Protein AF-A0A931REL2-F1 (afdb_monomer_lite)

Radius of gyration: 26.78 Å; chains: 1; bounding box: 47×24×80 Å

Structure (mmCIF, N/CA/C/O backbone):
data_AF-A0A931REL2-F1
#
_entry.id   AF-A0A931REL2-F1
#
loop_
_atom_site.group_PDB
_atom_site.id
_atom_site.type_symbol
_atom_site.label_atom_id
_atom_site.label_alt_id
_atom_site.label_comp_id
_atom_site.label_asym_id
_atom_site.label_entity_id
_atom_site.label_seq_id
_atom_site.pdbx_PDB_ins_code
_atom_site.Cartn_x
_atom_site.Cartn_y
_atom_site.Cartn_z
_atom_site.occupancy
_atom_site.B_iso_or_equiv
_atom_site.auth_seq_id
_atom_site.auth_comp_id
_atom_site.auth_asym_id
_atom_site.auth_atom_id
_atom_site.pdbx_PDB_model_num
ATOM 1 N N . MET A 1 1 ? -19.374 -18.113 -0.810 1.00 37.06 1 MET A N 1
ATOM 2 C CA . MET A 1 1 ? -19.922 -16.742 -0.936 1.00 37.06 1 MET A CA 1
ATOM 3 C C . MET A 1 1 ? -19.739 -16.081 0.422 1.00 37.06 1 MET A C 1
ATOM 5 O O . MET A 1 1 ? -20.303 -16.586 1.378 1.00 37.06 1 MET A O 1
ATOM 9 N N . VAL A 1 2 ? -18.874 -15.070 0.537 1.00 38.47 2 VAL A N 1
ATOM 10 C CA . VAL A 1 2 ? -18.488 -14.480 1.837 1.00 38.47 2 VAL A CA 1
ATOM 11 C C . VAL A 1 2 ? -19.364 -13.256 2.128 1.00 38.47 2 VAL A C 1
ATOM 13 O O . VAL A 1 2 ? -19.567 -12.429 1.233 1.00 38.47 2 VAL A O 1
ATOM 16 N N . ARG A 1 3 ? -19.917 -13.184 3.346 1.00 37.81 3 ARG A N 1
ATOM 17 C CA . ARG A 1 3 ? -20.748 -12.094 3.885 1.00 37.81 3 ARG A CA 1
ATOM 18 C C . ARG A 1 3 ? -20.027 -11.512 5.106 1.00 37.81 3 ARG A C 1
ATOM 20 O O . ARG A 1 3 ? -19.634 -12.288 5.966 1.00 37.81 3 ARG A O 1
ATOM 27 N N . ILE A 1 4 ? -19.881 -10.191 5.162 1.00 55.94 4 ILE A N 1
ATOM 28 C CA . ILE A 1 4 ? -19.406 -9.428 6.326 1.00 55.94 4 ILE A CA 1
ATOM 29 C C . ILE A 1 4 ? -20.396 -8.256 6.496 1.00 55.94 4 ILE A C 1
ATOM 31 O O . ILE A 1 4 ? -20.735 -7.615 5.502 1.00 55.94 4 ILE A O 1
ATOM 35 N N . ASN A 1 5 ? -20.923 -8.066 7.708 1.00 54.56 5 ASN A N 1
ATOM 36 C CA . ASN A 1 5 ? -21.716 -6.921 8.196 1.00 54.56 5 ASN A CA 1
ATOM 37 C C . ASN A 1 5 ? -22.923 -6.400 7.379 1.00 54.56 5 ASN A C 1
ATOM 39 O O . ASN A 1 5 ? -23.120 -5.199 7.240 1.00 54.56 5 ASN A O 1
ATOM 43 N N . GLY A 1 6 ? -23.778 -7.280 6.839 1.00 52.84 6 GLY A N 1
ATOM 44 C CA . GLY A 1 6 ? -25.138 -6.907 6.385 1.00 52.84 6 GLY A CA 1
ATOM 45 C C . GLY A 1 6 ? -25.263 -5.960 5.172 1.00 52.84 6 GLY A C 1
ATOM 46 O O . GLY A 1 6 ? -26.326 -5.916 4.551 1.00 52.84 6 GLY A O 1
ATOM 47 N N . GLN A 1 7 ? -24.197 -5.274 4.756 1.00 57.62 7 GLN A N 1
ATOM 48 C CA . GLN A 1 7 ? -24.177 -4.355 3.622 1.00 57.62 7 GLN A CA 1
ATOM 49 C C . GLN A 1 7 ? -23.592 -5.011 2.363 1.00 57.62 7 GLN A C 1
ATOM 51 O O . GLN A 1 7 ? -22.673 -5.835 2.395 1.00 57.62 7 GLN A O 1
ATOM 56 N N . LYS A 1 8 ? -24.157 -4.674 1.197 1.00 57.09 8 LYS A N 1
ATOM 57 C CA . LYS A 1 8 ? -23.677 -5.167 -0.103 1.00 57.09 8 LYS A CA 1
ATOM 58 C C . LYS A 1 8 ? -22.330 -4.514 -0.429 1.00 57.09 8 LYS A C 1
ATOM 60 O O . LYS A 1 8 ? -22.313 -3.469 -1.067 1.00 57.09 8 LYS A O 1
ATOM 65 N N . ILE A 1 9 ? -21.222 -5.170 -0.075 1.00 67.00 9 ILE A N 1
ATOM 66 C CA . ILE A 1 9 ? -19.877 -4.759 -0.512 1.00 67.00 9 ILE A CA 1
ATOM 67 C C . ILE A 1 9 ? -19.883 -4.600 -2.036 1.00 67.00 9 ILE A C 1
ATOM 69 O O . ILE A 1 9 ? -20.193 -5.552 -2.773 1.00 67.00 9 ILE A O 1
ATOM 73 N N . SER A 1 10 ? -19.571 -3.390 -2.502 1.00 83.69 10 SER A N 1
ATOM 74 C CA . SER A 1 10 ? -19.582 -3.073 -3.926 1.00 83.69 10 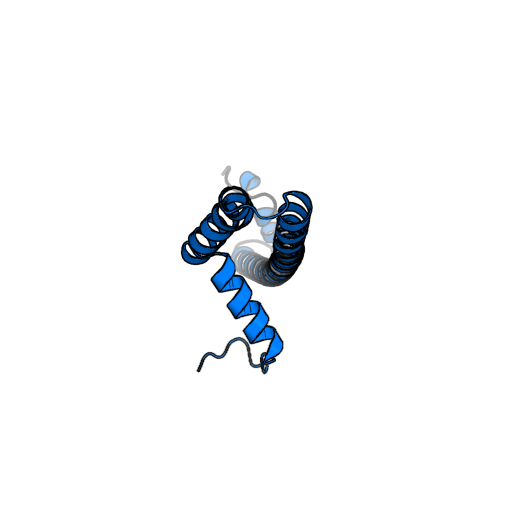SER A CA 1
ATOM 75 C C . SER A 1 10 ? -18.552 -3.936 -4.666 1.00 83.69 10 SER A C 1
ATOM 77 O O . SER A 1 10 ? -17.551 -4.385 -4.103 1.00 83.69 10 SER A O 1
ATOM 79 N N . LYS A 1 11 ? -18.771 -4.196 -5.960 1.00 85.94 11 LYS A N 1
ATOM 80 C CA . LYS A 1 11 ? -17.801 -4.965 -6.765 1.00 85.94 11 LYS A CA 1
ATOM 81 C C . LYS A 1 11 ? -16.411 -4.313 -6.761 1.00 85.94 11 LYS A C 1
ATOM 83 O O . LYS A 1 11 ? -15.414 -5.026 -6.799 1.00 85.94 11 LYS A O 1
ATOM 88 N N . ILE A 1 12 ? -16.369 -2.982 -6.690 1.00 82.81 12 ILE A N 1
ATOM 89 C CA . ILE A 1 12 ? -15.142 -2.180 -6.659 1.00 82.81 12 ILE A CA 1
ATOM 90 C C . ILE A 1 12 ? -14.416 -2.381 -5.330 1.00 82.81 12 ILE A C 1
ATOM 92 O O . ILE A 1 12 ? -13.213 -2.608 -5.310 1.00 82.81 12 ILE A O 1
ATOM 96 N N . GLU A 1 13 ? -15.148 -2.387 -4.223 1.00 81.81 13 GLU A N 1
ATOM 97 C CA . GLU A 1 13 ? -14.562 -2.592 -2.902 1.00 81.81 13 GLU A CA 1
ATOM 98 C C . GLU A 1 13 ? -14.019 -4.016 -2.721 1.00 81.81 13 GLU A C 1
ATOM 100 O O . GLU A 1 13 ? -12.935 -4.203 -2.172 1.00 81.81 13 GLU A O 1
ATOM 105 N N . LYS A 1 14 ? -14.704 -5.031 -3.270 1.00 86.00 14 LYS A N 1
ATOM 106 C CA . LYS A 1 14 ? -14.164 -6.402 -3.320 1.00 86.00 14 LYS A CA 1
ATOM 107 C C . LYS A 1 14 ? -12.877 -6.488 -4.129 1.00 86.00 14 LYS A C 1
ATOM 109 O O . LYS A 1 14 ? -11.968 -7.216 -3.739 1.00 86.00 14 LYS A O 1
ATOM 114 N N . LEU A 1 15 ? -12.805 -5.770 -5.250 1.00 83.75 15 LEU A N 1
ATOM 115 C CA . LEU A 1 15 ? -11.591 -5.690 -6.054 1.00 83.75 15 LEU A CA 1
ATOM 116 C C . LEU A 1 15 ? -10.464 -5.033 -5.248 1.00 83.75 15 LEU A C 1
ATOM 118 O O . LEU A 1 15 ? -9.382 -5.603 -5.164 1.00 83.75 15 LEU A O 1
ATOM 122 N N . ALA A 1 16 ? -10.734 -3.897 -4.601 1.00 82.56 16 ALA A N 1
ATOM 123 C CA . ALA A 1 16 ? -9.764 -3.188 -3.770 1.00 82.56 16 ALA A CA 1
ATOM 124 C C . ALA A 1 16 ? -9.229 -4.070 -2.629 1.00 82.56 16 ALA A C 1
ATOM 126 O O . ALA A 1 16 ? -8.018 -4.154 -2.436 1.00 82.56 16 ALA A O 1
ATOM 127 N N . LEU A 1 17 ? -10.111 -4.799 -1.934 1.00 81.62 17 LEU A N 1
ATOM 128 C CA . LEU A 1 17 ? -9.750 -5.779 -0.903 1.00 81.62 17 LEU A CA 1
ATOM 129 C C . LEU A 1 17 ? -8.918 -6.943 -1.458 1.00 81.62 17 LEU A C 1
ATOM 131 O O . LEU A 1 17 ? -7.936 -7.359 -0.850 1.00 81.62 17 LEU A O 1
ATOM 135 N N . SER A 1 18 ? -9.290 -7.473 -2.622 1.00 84.88 18 SER A N 1
ATOM 136 C CA . SER A 1 18 ? -8.562 -8.581 -3.242 1.00 84.88 18 SER A CA 1
ATOM 137 C C . SER A 1 18 ? -7.164 -8.166 -3.697 1.00 84.88 18 SER A C 1
ATOM 139 O O . SER A 1 18 ? -6.218 -8.929 -3.515 1.00 84.88 18 SER A O 1
ATOM 141 N N . LEU A 1 19 ? -7.028 -6.975 -4.284 1.00 82.00 19 LEU A N 1
ATOM 142 C CA . LEU A 1 19 ? -5.739 -6.429 -4.703 1.00 82.00 19 LEU A CA 1
ATOM 143 C C . LEU A 1 19 ? -4.856 -6.135 -3.480 1.00 82.00 19 LEU A C 1
ATOM 145 O O . LEU A 1 19 ? -3.671 -6.460 -3.479 1.00 82.00 19 LEU A O 1
ATOM 149 N N . THR A 1 20 ? -5.450 -5.581 -2.420 1.00 81.56 20 THR A N 1
ATOM 150 C CA . THR A 1 20 ? -4.812 -5.341 -1.117 1.00 81.56 20 THR A CA 1
ATOM 151 C C . THR A 1 20 ? -4.229 -6.633 -0.543 1.00 81.56 20 THR A C 1
ATOM 153 O O . THR A 1 20 ? -3.043 -6.703 -0.232 1.00 81.56 20 THR A O 1
ATOM 156 N N . ASN A 1 21 ? -5.030 -7.696 -0.473 1.00 84.25 21 ASN A N 1
ATOM 157 C CA . ASN A 1 21 ? -4.565 -8.974 0.059 1.00 84.25 21 ASN A CA 1
ATOM 158 C C . ASN A 1 21 ? -3.476 -9.603 -0.813 1.00 84.25 21 ASN A C 1
ATOM 160 O O . ASN A 1 21 ? -2.562 -10.226 -0.286 1.00 84.25 21 ASN A O 1
ATOM 164 N N . TRP A 1 22 ? -3.557 -9.441 -2.136 1.00 85.56 22 TRP A N 1
ATOM 165 C CA . TRP A 1 22 ? -2.565 -9.989 -3.056 1.00 85.56 22 TRP A CA 1
ATOM 166 C C . TRP A 1 22 ? -1.205 -9.285 -2.945 1.00 85.56 22 TRP A C 1
ATOM 168 O O . TRP A 1 22 ? -0.177 -9.968 -2.908 1.00 85.56 22 TRP A O 1
ATOM 178 N N . ILE A 1 23 ? -1.186 -7.950 -2.829 1.00 83.75 23 ILE A N 1
ATOM 179 C CA . ILE A 1 23 ? 0.057 -7.162 -2.762 1.00 83.75 23 ILE A CA 1
ATOM 180 C C . ILE A 1 23 ? 0.892 -7.489 -1.516 1.00 83.75 23 ILE A C 1
ATOM 182 O O . ILE A 1 23 ? 2.113 -7.390 -1.563 1.00 83.75 23 ILE A O 1
ATOM 186 N N . GLY A 1 24 ? 0.261 -7.928 -0.424 1.00 79.94 24 GLY A N 1
ATOM 187 C CA . GLY A 1 24 ? 0.945 -8.327 0.810 1.00 79.94 24 GLY A CA 1
ATOM 188 C C . GLY A 1 24 ? 1.519 -9.749 0.802 1.00 79.94 24 GLY A C 1
ATOM 189 O O . GLY A 1 24 ? 2.099 -10.176 1.798 1.00 79.94 24 GLY A O 1
ATOM 190 N N . THR A 1 25 ? 1.347 -10.520 -0.278 1.00 89.12 25 THR A N 1
ATOM 191 C CA . THR A 1 25 ? 1.785 -11.925 -0.321 1.00 89.12 25 THR A CA 1
ATOM 192 C C . THR A 1 25 ? 3.253 -12.086 -0.731 1.00 89.12 25 THR A C 1
ATOM 194 O O . THR A 1 25 ? 3.763 -11.308 -1.533 1.00 89.12 25 THR A O 1
ATOM 197 N N . PRO A 1 26 ? 3.932 -13.180 -0.333 1.00 90.31 26 PRO A N 1
ATOM 198 C CA . PRO A 1 26 ? 5.249 -13.525 -0.877 1.00 90.31 26 PRO A CA 1
ATOM 199 C C . PRO A 1 26 ? 5.274 -13.659 -2.411 1.00 90.31 26 PRO A C 1
ATOM 201 O O . PRO A 1 26 ? 6.320 -13.497 -3.033 1.00 90.31 26 PRO A O 1
ATOM 204 N N . GLN A 1 27 ? 4.128 -13.950 -3.039 1.00 90.12 27 GLN A N 1
ATOM 205 C CA . GLN A 1 27 ? 4.014 -14.002 -4.497 1.00 90.12 27 GLN A CA 1
ATOM 206 C C . GLN A 1 27 ? 4.185 -12.617 -5.137 1.00 90.12 27 GLN A C 1
ATOM 208 O O . GLN A 1 27 ? 4.827 -12.519 -6.182 1.00 90.12 27 GLN A O 1
ATOM 213 N N . SER A 1 28 ? 3.679 -11.546 -4.513 1.00 89.06 28 SER A N 1
ATOM 214 C CA . SER A 1 28 ? 3.874 -10.181 -5.022 1.00 89.06 28 SER A CA 1
ATOM 215 C C . SER A 1 28 ? 5.353 -9.784 -4.994 1.00 89.06 28 SER A C 1
ATOM 217 O O . SER A 1 28 ? 5.838 -9.187 -5.956 1.00 89.06 28 SER A O 1
ATOM 219 N N . LEU A 1 29 ? 6.082 -10.191 -3.946 1.00 89.12 29 LEU A N 1
ATOM 220 C CA . LEU A 1 29 ? 7.517 -9.952 -3.787 1.00 89.12 29 LEU A CA 1
ATOM 221 C C . LEU A 1 29 ? 8.316 -10.588 -4.932 1.00 89.12 29 LEU A C 1
ATOM 223 O O . LEU A 1 29 ? 9.232 -9.965 -5.470 1.00 89.12 29 LEU A O 1
ATOM 227 N N . LEU A 1 30 ? 7.956 -11.811 -5.334 1.00 93.69 30 LEU A N 1
ATOM 228 C CA . LEU A 1 30 ? 8.584 -12.492 -6.468 1.00 93.69 30 LEU A CA 1
ATOM 229 C C . LEU A 1 30 ? 8.325 -11.754 -7.785 1.00 93.69 30 LEU A C 1
ATOM 231 O O . LEU A 1 30 ? 9.264 -11.529 -8.549 1.00 93.69 30 LEU A O 1
ATOM 235 N N . VAL A 1 31 ? 7.079 -11.336 -8.035 1.00 91.12 31 VAL A N 1
ATOM 236 C CA . VAL A 1 31 ? 6.718 -10.559 -9.233 1.00 91.12 31 VAL A CA 1
ATOM 237 C C . VAL A 1 31 ? 7.483 -9.232 -9.267 1.00 91.12 31 VAL A C 1
ATOM 239 O O . VAL A 1 31 ? 8.108 -8.912 -10.276 1.00 91.12 31 VAL A O 1
ATOM 242 N N . HIS A 1 32 ? 7.524 -8.499 -8.153 1.00 88.31 32 HIS A N 1
ATOM 243 C CA . HIS A 1 32 ? 8.273 -7.246 -8.030 1.00 88.31 32 HIS A CA 1
ATOM 244 C C . HIS A 1 32 ? 9.771 -7.432 -8.270 1.00 88.31 32 HIS A C 1
ATOM 246 O O . HIS A 1 32 ? 10.380 -6.661 -9.011 1.00 88.31 32 HIS A O 1
ATOM 252 N N . SER A 1 33 ? 10.361 -8.480 -7.694 1.00 92.81 33 SER A N 1
ATOM 253 C CA . SER A 1 33 ? 11.778 -8.811 -7.885 1.00 92.81 33 SER A CA 1
ATOM 254 C C . SER A 1 33 ? 12.086 -9.123 -9.351 1.00 92.81 33 SER A C 1
ATOM 256 O O . SER A 1 33 ? 13.123 -8.711 -9.874 1.00 92.81 33 SER A O 1
ATOM 258 N N . LEU A 1 34 ? 11.159 -9.795 -10.041 1.00 94.19 34 LEU A N 1
ATOM 259 C CA . LEU A 1 34 ? 11.286 -10.084 -11.463 1.00 94.19 34 LEU A CA 1
ATOM 260 C C . LEU A 1 34 ? 11.248 -8.808 -12.310 1.00 94.19 34 LEU A C 1
ATOM 262 O O . LEU A 1 34 ? 12.084 -8.665 -13.194 1.00 94.19 34 LEU A O 1
ATOM 266 N N . PHE A 1 35 ? 10.343 -7.864 -12.039 1.00 92.38 35 PHE A N 1
ATOM 267 C CA . PHE A 1 35 ? 10.309 -6.576 -12.749 1.00 92.38 35 PHE A CA 1
ATOM 268 C C . PHE A 1 35 ? 11.544 -5.714 -12.461 1.00 92.38 35 PHE A C 1
ATOM 270 O O . PHE A 1 35 ? 12.087 -5.096 -13.381 1.00 92.38 35 PHE A O 1
ATOM 277 N N . PHE A 1 36 ? 12.016 -5.719 -11.211 1.00 93.06 36 PHE A N 1
ATOM 278 C CA . PHE A 1 36 ? 13.188 -4.964 -10.769 1.00 93.06 36 PHE A CA 1
ATOM 279 C C . PHE A 1 36 ? 14.464 -5.374 -11.505 1.00 93.06 36 PHE A C 1
ATOM 281 O O . PHE A 1 36 ? 15.272 -4.526 -11.866 1.00 93.06 36 PHE A O 1
ATOM 288 N N . ILE A 1 37 ? 14.630 -6.670 -11.768 1.00 94.56 37 ILE A N 1
ATOM 289 C CA . ILE A 1 37 ? 15.775 -7.188 -12.524 1.00 94.56 37 ILE A CA 1
ATOM 290 C C . ILE A 1 37 ? 15.476 -7.181 -14.029 1.00 94.56 37 ILE A C 1
ATOM 292 O O . ILE A 1 37 ? 16.339 -6.838 -14.837 1.00 94.56 37 ILE A O 1
ATOM 296 N N . GLY A 1 38 ? 14.254 -7.532 -14.422 1.00 94.62 38 GLY A N 1
ATOM 297 C CA . GLY A 1 38 ? 13.853 -7.758 -15.806 1.00 94.62 38 GLY A CA 1
ATOM 298 C C . GLY A 1 38 ? 13.880 -6.503 -16.671 1.00 94.62 38 GLY A C 1
ATOM 299 O O . GLY A 1 38 ? 14.467 -6.536 -17.751 1.00 94.62 38 GLY A O 1
ATOM 300 N N . ILE A 1 39 ? 13.304 -5.387 -16.205 1.00 93.25 39 ILE A N 1
ATOM 301 C CA . ILE A 1 39 ? 13.251 -4.152 -17.004 1.00 93.25 39 ILE A CA 1
ATOM 302 C C . ILE A 1 39 ? 14.667 -3.599 -17.260 1.00 93.25 39 ILE A C 1
ATOM 304 O O . ILE A 1 39 ? 15.003 -3.385 -18.426 1.00 93.25 39 ILE A O 1
ATOM 308 N N . PRO A 1 40 ? 15.549 -3.435 -16.252 1.00 93.50 40 PRO A N 1
ATOM 309 C CA . PRO A 1 40 ? 16.931 -3.017 -16.497 1.00 93.50 40 PRO A CA 1
ATOM 310 C C . PRO A 1 40 ? 17.735 -4.006 -17.349 1.00 93.50 40 PRO A C 1
ATOM 312 O O . PRO A 1 40 ? 18.573 -3.580 -18.145 1.00 93.50 40 PRO A O 1
ATOM 315 N N . SER A 1 41 ? 17.457 -5.313 -17.242 1.00 95.19 41 SER A N 1
ATOM 316 C CA . SER A 1 41 ? 18.142 -6.345 -18.037 1.00 95.19 41 SER A CA 1
ATOM 317 C C . SER A 1 41 ? 17.925 -6.190 -19.544 1.00 95.19 41 SER A C 1
ATOM 319 O O . SER A 1 41 ? 18.768 -6.639 -20.318 1.00 95.19 41 SER A O 1
ATOM 321 N N . LEU A 1 42 ? 16.869 -5.492 -19.984 1.00 94.75 42 LEU A N 1
ATOM 322 C CA . LEU A 1 42 ? 16.673 -5.131 -21.394 1.00 94.75 42 LEU A CA 1
ATOM 323 C C . LEU A 1 42 ? 17.851 -4.321 -21.962 1.00 94.75 42 LEU A C 1
ATOM 325 O O . LEU A 1 42 ? 18.144 -4.422 -23.150 1.00 94.75 42 LEU A O 1
ATOM 329 N N . GLY A 1 43 ? 18.598 -3.589 -21.130 1.00 94.69 43 GLY A N 1
ATOM 330 C CA . GLY A 1 43 ? 19.799 -2.873 -21.573 1.00 94.69 43 GLY A CA 1
ATOM 331 C C . GLY A 1 43 ? 20.866 -3.798 -22.168 1.00 94.69 43 GLY A C 1
ATOM 332 O O . GLY A 1 43 ? 21.558 -3.412 -23.106 1.00 94.69 43 GLY A O 1
ATOM 333 N N . LEU A 1 44 ? 20.946 -5.049 -21.699 1.00 94.56 44 LEU A N 1
ATOM 334 C CA . LEU A 1 44 ? 21.878 -6.055 -22.224 1.00 94.56 44 LEU A CA 1
ATOM 335 C C . LEU A 1 44 ? 21.487 -6.561 -23.622 1.00 94.56 44 LEU A C 1
ATOM 337 O O . LEU A 1 44 ? 22.332 -7.081 -24.344 1.00 94.56 44 LEU A O 1
ATOM 341 N N . PHE A 1 45 ? 20.227 -6.380 -24.020 1.00 94.88 45 PHE A N 1
ATOM 342 C CA . PHE A 1 45 ? 19.705 -6.758 -25.335 1.00 94.88 45 PHE A CA 1
ATOM 343 C C . PHE A 1 45 ? 19.752 -5.603 -26.352 1.00 94.88 45 PHE A C 1
ATOM 345 O O . PHE A 1 45 ? 19.236 -5.740 -27.459 1.00 94.88 45 PHE A O 1
ATOM 352 N N . GLY A 1 46 ? 20.377 -4.470 -25.999 1.00 93.56 46 GLY A N 1
ATOM 353 C CA . GLY A 1 46 ? 20.592 -3.333 -26.901 1.00 93.56 46 GLY A CA 1
ATOM 354 C C . GLY A 1 46 ? 19.479 -2.279 -26.910 1.00 93.56 46 GLY A C 1
ATOM 355 O O . GLY A 1 46 ? 19.488 -1.400 -27.769 1.00 93.56 46 GLY A O 1
ATOM 356 N N . PHE A 1 47 ? 18.528 -2.335 -25.971 1.00 95.56 47 PHE A N 1
ATOM 357 C CA . PHE A 1 47 ? 17.499 -1.301 -25.822 1.00 95.56 47 PHE A CA 1
ATOM 358 C C . PHE A 1 47 ? 18.080 0.005 -25.244 1.00 95.56 47 PHE A C 1
ATOM 360 O O . PHE A 1 47 ? 18.991 -0.014 -24.415 1.00 95.56 47 PHE A O 1
ATOM 367 N N . GLU A 1 48 ? 17.533 1.157 -25.654 1.00 96.75 48 GLU A N 1
ATOM 368 C CA . GLU A 1 48 ? 18.007 2.465 -25.182 1.00 96.75 48 GLU A CA 1
ATOM 369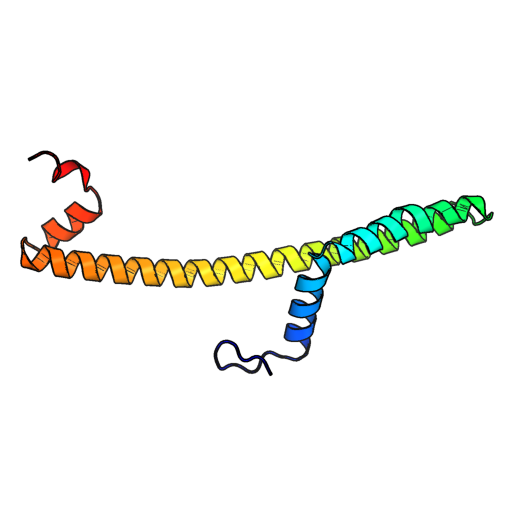 C C . GLU A 1 48 ? 17.740 2.647 -23.680 1.00 96.75 48 GLU A C 1
ATOM 371 O O . GLU A 1 48 ? 16.602 2.559 -23.212 1.00 96.75 48 GLU A O 1
ATOM 376 N N . PHE A 1 49 ? 18.789 2.993 -22.929 1.00 95.44 49 PHE A N 1
ATOM 377 C CA . PHE A 1 49 ? 18.726 3.177 -21.477 1.00 95.44 49 PHE A CA 1
ATOM 378 C C . PHE A 1 49 ? 17.681 4.213 -21.037 1.00 95.44 49 PHE A C 1
ATOM 380 O O . PHE A 1 49 ? 17.011 4.026 -20.025 1.00 95.44 49 PHE A O 1
ATOM 387 N N . ARG A 1 50 ? 17.474 5.276 -21.824 1.00 96.50 50 ARG A N 1
ATOM 388 C CA . ARG A 1 50 ? 16.445 6.295 -21.566 1.00 96.50 50 ARG A CA 1
ATOM 389 C C . ARG A 1 50 ? 15.040 5.701 -21.542 1.00 96.50 50 ARG A C 1
ATOM 391 O O . ARG A 1 50 ? 14.278 5.971 -20.620 1.00 96.50 50 ARG A O 1
ATOM 398 N N . THR A 1 51 ? 14.713 4.890 -22.543 1.00 95.69 51 THR A N 1
ATOM 399 C CA . THR A 1 51 ? 13.404 4.242 -22.672 1.00 95.69 51 THR A CA 1
ATOM 400 C C . THR A 1 51 ? 13.199 3.217 -21.564 1.00 95.69 51 THR A C 1
ATOM 402 O O . THR A 1 51 ? 12.124 3.166 -20.970 1.00 95.69 51 THR A O 1
ATOM 405 N N . ILE A 1 52 ? 14.248 2.461 -21.224 1.00 96.50 52 ILE A N 1
ATOM 406 C CA . ILE A 1 52 ? 14.229 1.511 -20.106 1.00 96.50 52 ILE A CA 1
ATOM 407 C C . ILE A 1 52 ? 13.939 2.231 -18.788 1.00 96.50 52 ILE A C 1
ATOM 409 O O . ILE A 1 52 ? 13.027 1.837 -18.068 1.00 96.50 52 ILE A O 1
ATOM 413 N N . LEU A 1 53 ? 14.676 3.301 -18.475 1.00 94.75 53 LEU A N 1
ATOM 414 C CA . LEU A 1 53 ? 14.475 4.062 -17.243 1.00 94.75 53 LEU A CA 1
ATOM 415 C C . LEU A 1 53 ? 13.101 4.732 -17.189 1.00 94.75 53 LEU A C 1
ATOM 417 O O . LEU A 1 53 ? 12.491 4.769 -16.123 1.00 94.75 53 LEU A O 1
ATOM 421 N N . LEU A 1 54 ? 12.586 5.222 -18.319 1.00 95.75 54 LEU A N 1
ATOM 422 C CA . LEU A 1 54 ? 11.241 5.789 -18.392 1.00 95.75 54 LEU A CA 1
ATOM 423 C C . LEU A 1 54 ? 10.175 4.725 -18.090 1.00 95.75 54 LEU A C 1
ATOM 425 O O . LEU A 1 54 ? 9.287 4.957 -17.273 1.00 95.75 54 LEU A O 1
ATOM 429 N N . ALA A 1 55 ? 10.287 3.539 -18.692 1.00 93.12 55 ALA A N 1
ATOM 430 C CA . ALA A 1 55 ? 9.379 2.427 -18.423 1.00 93.12 55 ALA A CA 1
ATOM 431 C C . ALA A 1 55 ? 9.487 1.946 -16.966 1.00 93.12 55 ALA A C 1
ATOM 433 O O . ALA A 1 55 ? 8.473 1.744 -16.301 1.00 93.12 55 ALA A O 1
ATOM 434 N N . PHE A 1 56 ? 10.713 1.827 -16.450 1.00 95.25 56 PHE A N 1
ATOM 435 C CA . PHE A 1 56 ? 10.982 1.377 -15.089 1.00 95.25 56 PHE A CA 1
ATOM 436 C C . PHE A 1 56 ? 10.419 2.335 -14.040 1.00 95.25 56 PHE A C 1
ATOM 438 O O . PHE A 1 56 ? 9.720 1.917 -13.124 1.00 95.25 56 PHE A O 1
ATOM 445 N N . THR A 1 57 ? 10.667 3.634 -14.194 1.00 94.50 57 THR A N 1
ATOM 446 C CA . THR A 1 57 ? 10.147 4.653 -13.271 1.00 94.50 57 THR A CA 1
ATOM 447 C C . THR A 1 57 ? 8.634 4.802 -13.373 1.00 94.50 57 THR A C 1
ATOM 449 O O . THR A 1 57 ? 7.992 5.004 -12.347 1.00 94.50 57 THR A O 1
ATOM 452 N N . THR A 1 58 ? 8.042 4.633 -14.560 1.00 94.25 58 THR A N 1
ATOM 453 C CA . THR A 1 58 ? 6.578 4.596 -14.720 1.00 94.25 58 THR A CA 1
ATOM 454 C C . THR A 1 58 ? 5.976 3.414 -13.961 1.00 94.25 58 THR A C 1
ATOM 456 O O . THR A 1 58 ? 5.027 3.600 -13.204 1.00 94.25 58 THR A O 1
ATOM 459 N N . TRP A 1 59 ? 6.562 2.220 -14.098 1.00 93.06 59 TRP A N 1
ATOM 460 C CA . TRP A 1 59 ? 6.151 1.036 -13.340 1.00 93.06 59 TRP A CA 1
ATOM 461 C C . TRP A 1 59 ? 6.264 1.264 -11.827 1.00 93.06 59 TRP A C 1
ATOM 463 O O . TRP A 1 59 ? 5.283 1.108 -11.105 1.00 93.06 59 TRP A O 1
ATOM 473 N N . LEU A 1 60 ? 7.430 1.719 -11.352 1.00 91.50 60 LEU A N 1
ATOM 474 C CA . LEU A 1 60 ? 7.645 2.013 -9.931 1.00 91.50 60 LEU A CA 1
ATOM 475 C C . LEU A 1 60 ? 6.693 3.093 -9.401 1.00 91.50 60 LEU A C 1
ATOM 477 O O . LEU A 1 60 ? 6.257 3.010 -8.258 1.00 91.50 60 LEU A O 1
ATOM 481 N N . SER A 1 61 ? 6.351 4.093 -10.217 1.00 94.31 61 SER A N 1
ATOM 482 C CA . SER A 1 61 ? 5.410 5.152 -9.828 1.00 94.31 61 SER A CA 1
ATOM 483 C C . SER A 1 61 ? 3.986 4.619 -9.668 1.00 94.31 61 SER A C 1
ATOM 485 O O . SER A 1 61 ? 3.281 5.036 -8.751 1.00 94.31 61 SER A O 1
ATOM 487 N N . ILE A 1 62 ? 3.565 3.681 -10.524 1.00 91.88 62 ILE A N 1
ATOM 488 C CA . ILE A 1 62 ? 2.266 3.006 -10.398 1.00 91.88 62 ILE A CA 1
ATOM 489 C C . ILE A 1 62 ? 2.214 2.202 -9.095 1.00 91.88 62 ILE A C 1
ATOM 491 O O . ILE A 1 62 ? 1.262 2.355 -8.329 1.00 91.88 62 ILE A O 1
ATOM 495 N N . GLU A 1 63 ? 3.250 1.412 -8.812 1.00 88.12 63 GLU A N 1
ATOM 496 C CA . GLU A 1 63 ? 3.354 0.647 -7.562 1.00 88.12 63 GLU A CA 1
ATOM 497 C C . GLU A 1 63 ? 3.347 1.572 -6.332 1.00 88.12 63 GLU A C 1
ATOM 499 O O . GLU A 1 63 ? 2.655 1.308 -5.350 1.00 88.12 63 GLU A O 1
ATOM 504 N N . ALA A 1 64 ? 4.045 2.712 -6.399 1.00 89.94 64 ALA A N 1
ATOM 505 C CA . ALA A 1 64 ? 4.113 3.676 -5.302 1.00 89.94 64 ALA A CA 1
ATOM 506 C C . ALA A 1 64 ? 2.746 4.297 -4.966 1.00 89.94 64 ALA A C 1
ATOM 508 O O . ALA A 1 64 ? 2.363 4.351 -3.796 1.00 89.94 64 ALA A O 1
ATOM 509 N N . ILE A 1 65 ? 1.990 4.743 -5.975 1.00 89.75 65 ILE A N 1
ATOM 510 C CA . ILE A 1 65 ? 0.642 5.295 -5.761 1.00 89.75 65 ILE A CA 1
ATOM 511 C C . ILE A 1 65 ? -0.300 4.204 -5.239 1.00 89.75 65 ILE A C 1
ATOM 513 O O . ILE A 1 65 ? -1.097 4.457 -4.334 1.00 89.75 65 ILE A O 1
ATOM 517 N N . TYR A 1 66 ? -0.191 2.984 -5.768 1.00 86.94 66 TYR A N 1
ATOM 518 C CA . TYR A 1 66 ? -1.018 1.861 -5.343 1.00 86.94 66 TYR A CA 1
ATOM 519 C C . TYR A 1 66 ? -0.788 1.498 -3.864 1.00 86.94 66 TYR A C 1
ATOM 521 O O . TYR A 1 66 ? -1.751 1.406 -3.098 1.00 86.94 66 TYR A O 1
ATOM 529 N N . LEU A 1 67 ? 0.473 1.374 -3.432 1.00 87.75 67 LEU A N 1
ATOM 530 C CA . LEU A 1 67 ? 0.815 1.109 -2.031 1.00 87.75 67 LEU A CA 1
ATOM 531 C C . LEU A 1 67 ? 0.388 2.250 -1.102 1.00 87.75 67 LEU A C 1
ATOM 533 O O . LEU A 1 67 ? -0.105 1.985 -0.007 1.00 87.75 67 LEU A O 1
ATOM 537 N N . ALA A 1 68 ? 0.514 3.508 -1.535 1.00 90.56 68 ALA A N 1
ATOM 538 C CA . ALA A 1 68 ? 0.076 4.656 -0.744 1.00 90.56 68 ALA A CA 1
ATOM 539 C C . ALA A 1 68 ? -1.436 4.614 -0.456 1.00 90.56 68 ALA A C 1
ATOM 541 O O . ALA A 1 68 ? -1.851 4.793 0.689 1.00 90.56 68 ALA A O 1
ATOM 542 N N . ILE A 1 69 ? -2.256 4.316 -1.468 1.00 87.06 69 ILE A N 1
ATOM 543 C CA . ILE A 1 69 ? -3.712 4.180 -1.305 1.00 87.06 69 ILE A CA 1
ATOM 544 C C . ILE A 1 69 ? -4.044 2.958 -0.441 1.00 87.06 69 ILE A C 1
ATOM 546 O O . ILE A 1 69 ? -4.921 3.027 0.416 1.00 87.06 69 ILE A O 1
ATOM 550 N N . PHE A 1 70 ? -3.331 1.845 -0.623 1.00 86.12 70 PHE A N 1
ATOM 551 C CA . PHE A 1 70 ? -3.494 0.646 0.200 1.00 86.12 70 PHE A CA 1
ATOM 552 C C . PHE A 1 70 ? -3.238 0.920 1.690 1.00 86.12 70 PHE A C 1
ATOM 554 O O . PHE A 1 70 ? -4.052 0.535 2.534 1.00 86.12 70 PHE A O 1
ATOM 561 N N . ILE A 1 71 ? -2.151 1.624 2.015 1.00 88.12 71 ILE A N 1
ATOM 562 C CA . ILE A 1 71 ? -1.841 2.020 3.392 1.00 88.12 71 ILE A CA 1
ATOM 563 C C . ILE A 1 71 ? -2.965 2.899 3.944 1.00 88.12 71 ILE A C 1
ATOM 565 O O . ILE A 1 71 ? -3.456 2.625 5.033 1.00 88.12 71 ILE A O 1
ATOM 569 N N . GLN A 1 72 ? -3.433 3.892 3.182 1.00 89.88 72 GLN A N 1
ATOM 570 C CA . GLN A 1 72 ? -4.521 4.779 3.612 1.00 89.88 72 GLN A CA 1
ATOM 571 C C . GLN A 1 72 ? -5.829 4.022 3.869 1.00 89.88 72 GLN A C 1
ATOM 573 O O . GLN A 1 72 ? -6.451 4.208 4.909 1.00 89.88 72 GLN A O 1
ATOM 578 N N . MET A 1 73 ? -6.234 3.123 2.968 1.00 85.94 73 MET A N 1
ATOM 579 C CA . MET A 1 73 ? -7.432 2.298 3.163 1.00 85.94 73 MET A CA 1
ATOM 580 C C . MET A 1 73 ? -7.320 1.395 4.394 1.00 85.94 73 MET A C 1
ATOM 582 O O . MET A 1 73 ? -8.308 1.192 5.095 1.00 85.94 73 MET A O 1
ATOM 586 N N . THR A 1 74 ? -6.133 0.838 4.643 1.00 84.88 74 THR A N 1
ATOM 587 C CA . THR A 1 74 ? -5.897 -0.043 5.793 1.00 84.88 74 THR A CA 1
ATOM 588 C C . THR A 1 74 ? -5.915 0.747 7.092 1.00 84.88 74 THR A C 1
ATOM 590 O O . THR A 1 74 ? -6.622 0.354 8.008 1.00 84.88 74 THR A O 1
ATOM 593 N N . VAL A 1 75 ? -5.221 1.888 7.150 1.00 88.75 75 VAL A N 1
ATOM 594 C CA . VAL A 1 75 ? -5.223 2.779 8.319 1.00 88.75 75 VAL A CA 1
ATOM 595 C C . VAL A 1 75 ? -6.641 3.236 8.648 1.00 88.75 75 VAL A C 1
ATOM 597 O O . VAL A 1 75 ? -7.051 3.097 9.791 1.00 88.75 75 VAL A O 1
ATOM 600 N N . ASN A 1 76 ? -7.415 3.683 7.654 1.00 85.69 76 ASN A N 1
ATOM 601 C CA . ASN A 1 76 ? -8.791 4.129 7.881 1.00 85.69 76 ASN A CA 1
ATOM 602 C C . ASN A 1 76 ? -9.671 3.020 8.479 1.00 85.69 76 ASN A C 1
ATOM 604 O O . ASN A 1 76 ? -10.425 3.281 9.408 1.00 85.69 76 ASN A O 1
ATOM 608 N N . ARG A 1 77 ? -9.554 1.782 7.979 1.00 83.62 77 ARG A N 1
ATOM 609 C CA . ARG A 1 77 ? -10.302 0.640 8.529 1.00 83.62 77 ARG A CA 1
ATOM 610 C C . ARG A 1 77 ? -9.836 0.246 9.922 1.00 83.62 77 ARG A C 1
ATOM 612 O O . ARG A 1 77 ? -10.662 -0.062 10.765 1.00 83.62 77 ARG A O 1
ATOM 619 N N . THR A 1 78 ? -8.528 0.240 10.168 1.00 85.69 78 THR A N 1
ATOM 620 C CA . THR A 1 78 ? -8.004 -0.035 11.508 1.00 85.69 78 THR A CA 1
ATOM 621 C C . THR A 1 78 ? -8.476 1.024 12.501 1.00 85.69 78 THR A C 1
ATOM 623 O O . THR A 1 78 ? -8.796 0.665 13.622 1.00 85.69 78 THR A O 1
ATOM 626 N N . SER A 1 79 ? -8.556 2.299 12.107 1.00 86.69 79 SER A N 1
ATOM 627 C CA . SER A 1 79 ? -9.122 3.359 12.949 1.00 86.69 79 SER A CA 1
ATOM 628 C C . SER A 1 79 ? -10.597 3.121 13.275 1.00 86.69 79 SER A C 1
ATOM 630 O O . SER A 1 79 ? -10.955 3.211 14.439 1.00 86.69 79 SER A O 1
ATOM 632 N N . GLU A 1 80 ? -11.419 2.747 12.291 1.00 83.88 80 GLU A N 1
ATOM 633 C CA . GLU A 1 80 ? -12.830 2.378 12.513 1.00 83.88 80 GLU A CA 1
ATOM 634 C C . GLU A 1 80 ? -12.959 1.185 13.478 1.00 83.88 80 GLU A C 1
ATOM 636 O O . GLU A 1 80 ? -13.736 1.228 14.422 1.00 83.88 80 GLU A O 1
ATOM 641 N N . SER A 1 81 ? -12.140 0.142 13.306 1.00 82.38 81 SER A N 1
ATOM 642 C CA . SER A 1 81 ? -12.131 -1.005 14.227 1.00 82.38 81 SER A CA 1
ATOM 643 C C . SER A 1 81 ? -11.602 -0.673 15.626 1.00 82.38 81 SER A C 1
ATOM 645 O O . SER A 1 81 ? -11.873 -1.423 16.554 1.00 82.38 81 SER A O 1
ATOM 647 N N . LEU A 1 82 ? -10.808 0.389 15.791 1.00 84.88 82 LEU A N 1
ATOM 648 C CA . LEU A 1 82 ? -10.360 0.842 17.111 1.00 84.88 82 LEU A CA 1
ATOM 649 C C . LEU A 1 82 ? -11.447 1.634 17.836 1.00 84.88 82 LEU A C 1
ATOM 651 O O . LEU A 1 82 ? -11.532 1.507 19.047 1.00 84.88 82 LEU A O 1
ATOM 655 N N . GLU A 1 83 ? -12.265 2.397 17.110 1.00 83.88 83 GLU A N 1
ATOM 656 C CA . GLU A 1 83 ? -13.427 3.106 17.664 1.00 83.88 83 GLU A CA 1
ATOM 657 C C . GLU A 1 83 ? -14.465 2.113 18.214 1.00 83.88 83 GLU A C 1
ATOM 659 O O . GLU A 1 83 ? -14.922 2.265 19.339 1.00 83.88 83 GLU A O 1
ATOM 664 N N . GLU A 1 84 ? -14.743 1.026 17.484 1.00 79.94 84 GLU A N 1
ATOM 665 C CA . GLU A 1 84 ? -15.607 -0.073 17.962 1.00 79.94 84 GLU A CA 1
ATOM 666 C C . GLU A 1 84 ? -15.041 -0.746 19.228 1.00 79.94 84 GLU A C 1
ATOM 668 O O . GLU A 1 84 ? -15.766 -1.027 20.175 1.00 79.94 84 GLU A O 1
ATOM 673 N N . VAL A 1 85 ? -13.724 -0.966 19.281 1.00 84.50 85 VAL A N 1
ATOM 674 C CA . VAL A 1 85 ? -13.067 -1.534 20.472 1.00 84.50 85 VAL A CA 1
ATOM 675 C C . VAL A 1 85 ? -1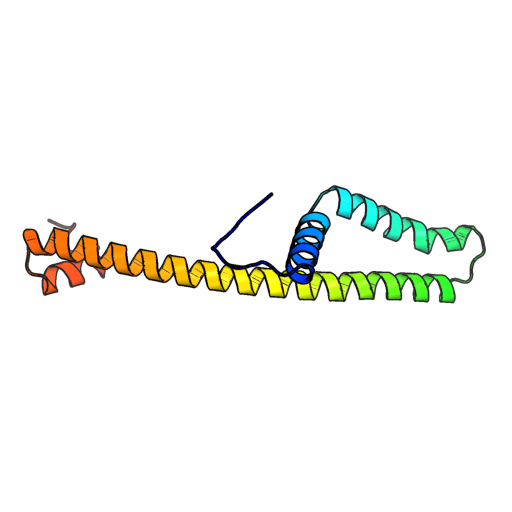3.053 -0.549 21.649 1.00 84.50 85 VAL A C 1
ATOM 677 O O . VAL A 1 85 ? -13.037 -0.986 22.796 1.00 84.50 85 VAL A O 1
ATOM 680 N N . GLU A 1 86 ? -13.022 0.760 21.395 1.00 83.94 86 GLU A N 1
ATOM 681 C CA . GLU A 1 86 ? -13.111 1.794 22.432 1.00 83.94 86 GLU A CA 1
ATOM 682 C C . GLU A 1 86 ? -14.497 1.782 23.093 1.00 83.94 86 GLU A C 1
ATOM 684 O O . GLU A 1 86 ? -14.560 1.744 24.320 1.00 83.94 86 GLU A O 1
ATOM 689 N N . GLU A 1 87 ? -15.572 1.685 22.303 1.00 85.19 87 GLU A N 1
ATOM 690 C CA . GLU A 1 87 ? -16.953 1.516 22.791 1.00 85.19 87 GLU A CA 1
ATOM 691 C C . GLU A 1 87 ? -17.099 0.240 23.639 1.00 85.19 87 GLU A C 1
ATOM 693 O O . GLU A 1 87 ? -17.538 0.304 24.786 1.00 85.19 87 GLU A O 1
ATOM 698 N N . ASP A 1 88 ? -16.606 -0.904 23.148 1.00 88.12 88 ASP A N 1
ATOM 699 C CA . ASP A 1 88 ? -16.624 -2.167 23.904 1.00 88.12 88 ASP A CA 1
ATOM 700 C C . ASP A 1 88 ? -15.881 -2.058 25.258 1.00 88.12 88 ASP A C 1
ATOM 702 O O . ASP A 1 88 ? -16.229 -2.723 26.237 1.00 88.12 88 ASP A O 1
ATOM 706 N N . ILE A 1 89 ? -14.820 -1.245 25.333 1.00 86.19 89 ILE A N 1
ATOM 707 C CA . ILE A 1 89 ? -14.054 -1.014 26.567 1.00 86.19 89 ILE A CA 1
ATOM 708 C C . ILE A 1 89 ? -14.802 -0.079 27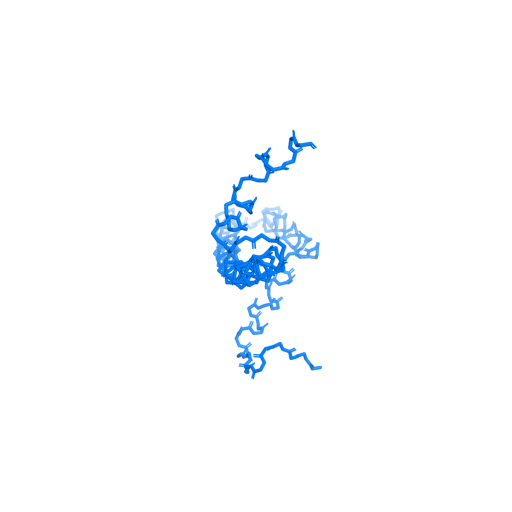.529 1.00 86.19 89 ILE A C 1
ATOM 710 O O . ILE A 1 89 ? -14.654 -0.231 28.746 1.00 86.19 89 ILE A O 1
ATOM 714 N N . GLU A 1 90 ? -15.570 0.887 27.027 1.00 84.62 90 GLU A N 1
ATOM 715 C CA . GLU A 1 90 ? -16.443 1.735 27.848 1.00 84.62 90 GLU A CA 1
ATOM 716 C C . GLU A 1 90 ? -17.572 0.911 28.481 1.00 84.62 90 GLU A C 1
ATOM 718 O O . GLU A 1 90 ? -17.741 0.966 29.700 1.00 84.62 90 GLU A O 1
ATOM 723 N N . ASP A 1 91 ? -18.237 0.052 27.706 1.00 85.44 91 ASP A N 1
ATOM 724 C CA . ASP A 1 91 ? -19.297 -0.838 28.200 1.00 85.44 91 ASP A CA 1
ATOM 725 C C . ASP A 1 91 ? -18.781 -1.788 29.297 1.00 85.44 91 ASP A C 1
ATOM 727 O O . ASP A 1 91 ? -19.390 -1.940 30.358 1.00 85.44 91 ASP A O 1
ATOM 731 N N . ILE A 1 92 ? -17.601 -2.391 29.097 1.00 86.25 92 ILE A N 1
ATOM 732 C CA . ILE A 1 92 ? -16.972 -3.249 30.116 1.00 86.25 92 ILE A CA 1
ATOM 733 C C . ILE A 1 92 ? -16.634 -2.450 31.382 1.00 86.25 92 ILE A C 1
ATOM 735 O O . ILE A 1 92 ? -16.733 -2.981 32.491 1.00 86.25 92 ILE A O 1
ATOM 739 N N . GLN A 1 93 ? -16.196 -1.194 31.247 1.00 83.31 93 GLN A N 1
ATOM 740 C CA . GLN A 1 93 ? -15.930 -0.344 32.407 1.00 83.31 93 GLN A CA 1
ATOM 741 C C . GLN A 1 93 ? -17.214 -0.060 33.184 1.00 83.31 93 GLN A C 1
ATOM 743 O O . GLN A 1 93 ? -17.188 -0.171 34.410 1.00 83.31 93 GLN A O 1
ATOM 748 N N . GLU A 1 94 ? -18.320 0.237 32.502 1.00 84.44 94 GLU A N 1
ATOM 749 C CA . GLU A 1 94 ? -19.625 0.437 33.137 1.00 84.44 94 GLU A CA 1
ATOM 750 C C . GLU A 1 94 ? -20.087 -0.827 33.880 1.00 84.44 94 GLU A C 1
ATOM 752 O O . GLU A 1 94 ? -20.441 -0.753 35.059 1.00 84.44 94 GLU A O 1
ATOM 757 N N . ASP A 1 95 ? -19.977 -2.001 33.255 1.00 87.69 95 ASP A N 1
ATOM 758 C CA . ASP A 1 95 ? -20.303 -3.285 33.886 1.00 87.69 95 ASP A CA 1
ATOM 759 C C . ASP A 1 95 ? -19.465 -3.533 35.156 1.00 87.69 95 ASP A C 1
ATOM 761 O O . ASP A 1 95 ? -19.975 -4.005 36.177 1.00 87.69 95 ASP A O 1
ATOM 765 N N . ILE A 1 96 ? -18.171 -3.190 35.136 1.00 84.25 96 ILE A N 1
ATOM 766 C CA . ILE A 1 96 ? -17.294 -3.330 36.307 1.00 84.25 96 ILE A CA 1
ATOM 767 C C . ILE A 1 96 ? -17.650 -2.313 37.406 1.00 84.25 96 ILE A C 1
ATOM 769 O O . ILE A 1 96 ? -17.546 -2.652 38.590 1.00 84.25 96 ILE A O 1
ATOM 773 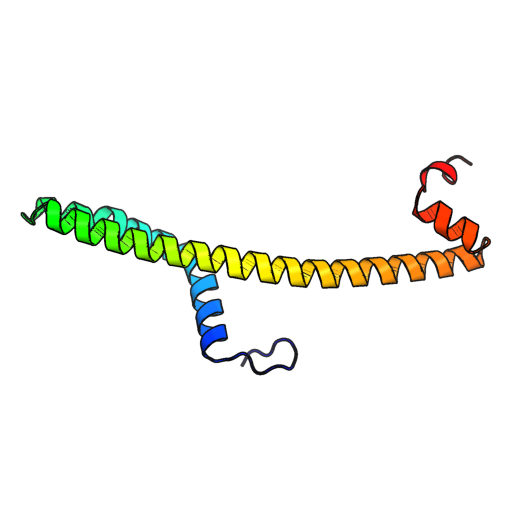N N . VAL A 1 97 ? -18.071 -1.089 37.058 1.00 83.69 97 VAL A N 1
ATOM 774 C CA . VAL A 1 97 ? -18.606 -0.125 38.039 1.00 83.69 97 VAL A CA 1
ATOM 775 C C . VAL A 1 97 ? -19.853 -0.697 38.691 1.00 83.69 97 VAL A C 1
ATOM 777 O O . VAL A 1 97 ? -19.905 -0.726 39.914 1.00 83.69 97 VAL A O 1
ATOM 780 N N . GLN A 1 98 ? -20.813 -1.207 37.914 1.00 81.12 98 GLN A N 1
ATOM 781 C CA . GLN A 1 98 ? -22.060 -1.758 38.453 1.00 81.12 98 GLN A CA 1
ATOM 782 C C . GLN A 1 98 ? -21.807 -2.943 39.396 1.00 81.12 98 GLN A C 1
ATOM 784 O O . GLN A 1 98 ? -22.371 -2.985 40.487 1.00 81.12 98 GLN A O 1
ATOM 789 N N . ILE A 1 99 ? -20.908 -3.864 39.028 1.00 82.88 99 ILE A N 1
ATOM 790 C CA . ILE A 1 99 ? -20.535 -5.002 39.886 1.00 82.88 99 ILE A CA 1
ATOM 791 C C . ILE A 1 99 ? -19.889 -4.523 41.196 1.00 82.88 99 ILE A C 1
ATOM 793 O O . ILE A 1 99 ? -20.190 -5.052 42.264 1.00 82.88 99 ILE A O 1
ATOM 797 N N . GLN A 1 100 ? -18.997 -3.528 41.139 1.00 78.38 100 GLN A N 1
ATOM 798 C CA . GLN A 1 100 ? -18.343 -2.993 42.339 1.00 78.38 100 GLN A CA 1
ATOM 799 C C . GLN A 1 100 ? -19.287 -2.131 43.188 1.00 78.38 100 GLN A C 1
ATOM 801 O O . GLN A 1 100 ? -19.202 -2.176 44.413 1.00 78.38 100 GLN A O 1
ATOM 806 N N . ALA A 1 101 ? -20.215 -1.401 42.567 1.00 78.38 101 ALA A N 1
ATOM 807 C CA . ALA A 1 101 ? -21.238 -0.599 43.239 1.00 78.38 101 ALA A CA 1
ATOM 808 C C . ALA A 1 101 ? -22.236 -1.458 44.046 1.00 78.38 101 ALA A C 1
ATOM 810 O O . ALA A 1 101 ? -23.011 -0.958 44.862 1.00 78.38 101 ALA A O 1
ATOM 811 N N . GLU A 1 102 ? -22.228 -2.774 43.832 1.00 79.25 102 GLU A N 1
ATOM 812 C CA . GLU A 1 102 ? -22.989 -3.725 44.634 1.00 79.25 102 GLU A CA 1
ATOM 813 C C . GLU A 1 102 ? -22.288 -4.055 45.974 1.00 79.25 102 GLU A C 1
ATOM 815 O O . GLU A 1 102 ? -22.941 -4.484 46.928 1.00 79.25 102 GLU A O 1
ATOM 820 N N . GLU A 1 103 ? -20.975 -3.798 46.085 1.00 79.06 103 GLU A N 1
ATOM 821 C CA . GLU A 1 103 ? -20.175 -3.928 47.317 1.00 79.06 103 GLU A CA 1
ATOM 822 C C . GLU A 1 103 ? -19.852 -2.583 47.998 1.00 79.06 103 GLU A C 1
ATOM 824 O O . GLU A 1 103 ? -19.771 -2.520 49.229 1.00 79.06 103 GLU A O 1
ATOM 829 N N . ILE A 1 104 ? -19.660 -1.515 47.221 1.00 82.19 104 ILE A N 1
ATOM 830 C CA . ILE A 1 104 ? -19.317 -0.153 47.672 1.00 82.19 104 ILE A CA 1
ATOM 831 C C . ILE A 1 104 ? -20.217 0.879 46.980 1.00 82.19 104 ILE A C 1
ATOM 833 O O . ILE A 1 104 ? -21.045 0.507 46.167 1.00 82.19 104 ILE A O 1
ATOM 837 N N . ASP A 1 105 ? -20.123 2.173 47.297 1.00 84.69 105 ASP A N 1
ATOM 838 C CA . ASP A 1 105 ? -20.906 3.162 46.543 1.00 84.69 105 ASP A CA 1
ATOM 839 C C . ASP A 1 105 ? -20.343 3.379 45.121 1.00 84.69 105 ASP A C 1
ATOM 841 O O . ASP A 1 105 ? -19.159 3.161 44.863 1.00 84.69 105 ASP A O 1
ATOM 845 N N . GLU A 1 106 ? -21.206 3.802 44.199 1.00 80.56 106 GLU A N 1
ATOM 846 C CA . GLU A 1 106 ? -20.911 3.971 42.770 1.00 80.56 106 GLU A CA 1
ATOM 847 C C . GLU A 1 106 ? -19.797 5.004 42.488 1.00 80.56 106 GLU A C 1
ATOM 849 O O . GLU A 1 106 ? -18.929 4.768 41.647 1.00 80.56 106 GLU A O 1
ATOM 854 N N . GLU A 1 107 ? -19.744 6.104 43.248 1.00 82.00 107 GLU A N 1
ATOM 855 C CA . GLU A 1 107 ? -18.705 7.140 43.153 1.00 82.00 107 GLU A CA 1
ATOM 856 C C . GLU A 1 107 ? -17.337 6.603 43.611 1.00 82.00 107 GLU A C 1
ATOM 858 O O . GLU A 1 107 ? -16.284 6.993 43.094 1.00 82.00 107 GLU A O 1
ATOM 863 N N . ASP A 1 108 ? -17.332 5.704 44.595 1.00 82.31 108 ASP A N 1
ATOM 864 C CA . ASP A 1 108 ? -16.125 5.033 45.073 1.00 82.31 108 ASP A CA 1
ATOM 865 C C . ASP A 1 108 ? -15.680 3.891 44.137 1.00 82.31 108 ASP A C 1
ATOM 867 O O . ASP A 1 108 ? -14.472 3.699 43.950 1.00 82.31 108 ASP A O 1
ATOM 871 N N . ALA A 1 109 ? -16.617 3.199 43.482 1.00 82.88 109 ALA A N 1
ATOM 872 C CA . ALA A 1 109 ? -16.344 2.199 42.445 1.00 82.88 109 ALA A CA 1
ATOM 873 C C . ALA A 1 109 ? -15.692 2.813 41.192 1.00 82.88 109 ALA A C 1
ATOM 875 O O . ALA A 1 109 ? -14.685 2.294 40.698 1.00 82.88 109 ALA A O 1
ATOM 876 N N . GLU A 1 110 ? -16.190 3.961 40.724 1.00 82.38 110 GLU A N 1
ATOM 877 C CA . GLU A 1 110 ? -15.615 4.697 39.589 1.00 82.38 110 GLU A CA 1
ATOM 878 C C . GLU A 1 110 ? -14.169 5.152 39.885 1.00 82.38 110 GLU A C 1
ATOM 880 O O . GLU A 1 110 ? -13.245 4.968 39.082 1.00 82.38 110 GLU A O 1
ATOM 885 N N . LYS A 1 111 ? -13.916 5.663 41.100 1.00 82.38 111 LYS A N 1
ATOM 886 C CA . LYS A 1 111 ? -12.565 6.053 41.549 1.00 82.38 111 LYS A CA 1
ATOM 887 C C . LYS A 1 111 ? -11.604 4.866 41.645 1.00 82.38 111 LYS A C 1
ATOM 889 O O . LYS A 1 111 ? -10.403 5.045 41.408 1.00 82.38 111 LYS A O 1
ATOM 894 N N . ALA A 1 112 ? -12.095 3.681 42.009 1.00 79.50 112 ALA A N 1
ATOM 895 C CA . ALA A 1 112 ? -11.287 2.467 42.104 1.00 79.50 112 ALA A CA 1
ATOM 896 C C . ALA A 1 112 ? -10.817 1.972 40.727 1.00 79.50 112 ALA A C 1
ATOM 898 O O . ALA A 1 112 ? -9.669 1.540 40.605 1.00 79.50 112 ALA A O 1
ATOM 899 N N . LEU A 1 113 ? -11.641 2.123 39.683 1.00 78.00 113 LEU A N 1
ATOM 900 C CA . LEU A 1 113 ? -11.248 1.834 38.299 1.00 78.00 113 LEU A CA 1
ATOM 901 C C . LEU A 1 113 ? -10.179 2.797 37.772 1.00 78.00 113 LEU A C 1
ATOM 903 O O . LEU A 1 113 ? -9.226 2.364 37.125 1.00 78.00 113 LEU A O 1
ATOM 907 N N . HIS A 1 114 ? -10.286 4.092 38.083 1.00 76.94 114 HIS A N 1
ATOM 908 C CA . HIS A 1 114 ? -9.319 5.083 37.603 1.00 76.94 114 HIS A CA 1
ATOM 909 C C . HIS A 1 114 ? -7.979 5.049 38.366 1.00 76.94 114 HIS A C 1
ATOM 911 O O . HIS A 1 114 ? -6.942 5.460 37.839 1.00 76.94 114 HIS A O 1
ATOM 917 N N . ASN A 1 115 ? -7.966 4.552 39.612 1.00 73.56 115 ASN A N 1
ATOM 918 C CA . ASN A 1 115 ? -6.749 4.419 40.419 1.00 73.56 115 ASN A CA 1
ATOM 919 C C . ASN A 1 115 ? -6.749 3.156 41.312 1.00 73.56 115 ASN A C 1
ATOM 921 O O . ASN A 1 115 ? -6.862 3.253 42.544 1.00 73.56 115 ASN A O 1
ATOM 925 N N . PRO A 1 116 ? -6.531 1.966 40.722 1.00 64.19 116 PRO A N 1
ATOM 926 C CA . PRO A 1 116 ? -6.620 0.692 41.439 1.00 64.19 116 PRO A CA 1
ATOM 927 C C . PRO A 1 116 ? -5.557 0.539 42.539 1.00 64.19 116 PRO A C 1
ATOM 929 O O . PRO A 1 116 ? -5.766 -0.156 43.531 1.00 64.19 116 PRO A O 1
ATOM 932 N N . SER A 1 117 ? -4.426 1.248 42.438 1.00 65.56 117 SER A N 1
ATOM 933 C CA . SER A 1 117 ? -3.342 1.199 43.433 1.00 65.56 117 SER A CA 1
ATOM 934 C C . SER A 1 117 ? -3.763 1.657 44.834 1.00 65.56 117 SER A C 1
ATOM 936 O O . SER A 1 117 ? -3.116 1.271 45.808 1.00 65.56 117 SER A O 1
ATOM 938 N N . LYS A 1 118 ? -4.790 2.506 44.960 1.00 64.00 118 LYS A N 1
ATOM 939 C CA . LYS A 1 118 ? -5.200 3.090 46.246 1.00 64.00 118 LYS A CA 1
ATOM 940 C C . LYS A 1 118 ? -5.976 2.098 47.124 1.00 64.00 118 LYS A C 1
ATOM 942 O O . LYS A 1 118 ? -5.894 2.191 48.344 1.00 64.00 118 LYS A O 1
ATOM 947 N N . TYR A 1 119 ? -6.661 1.130 46.515 1.00 58.66 119 TYR A N 1
ATOM 948 C CA . TYR A 1 119 ? -7.534 0.166 47.200 1.00 58.66 119 TYR A CA 1
ATOM 949 C C . TYR A 1 119 ? -6.892 -1.222 47.371 1.00 58.66 119 TYR A C 1
ATOM 951 O O . TYR A 1 119 ? -7.358 -2.023 48.171 1.00 58.66 119 TYR A O 1
ATOM 959 N N . LEU 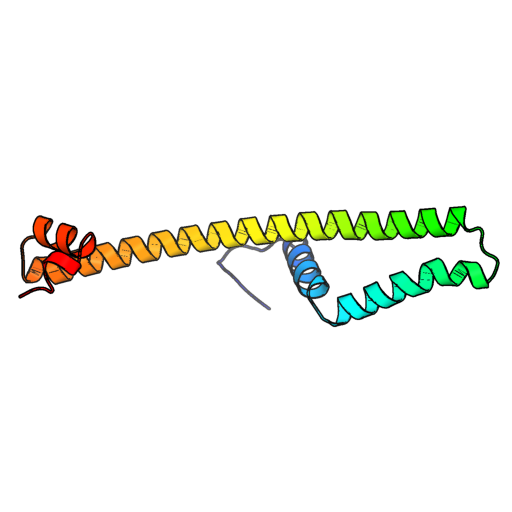A 1 120 ? -5.766 -1.483 46.696 1.00 55.94 120 LEU A N 1
ATOM 960 C CA . LEU A 1 120 ? -4.984 -2.725 46.806 1.00 55.94 120 LEU A CA 1
ATOM 961 C C . LEU A 1 120 ? -3.919 -2.706 47.924 1.00 55.94 120 LEU A C 1
ATOM 963 O O . LEU A 1 120 ? -3.079 -3.600 47.988 1.00 55.94 120 LEU A O 1
ATOM 967 N N . SER A 1 121 ? -3.912 -1.679 48.782 1.00 55.62 121 SER A N 1
ATOM 968 C CA . SER A 1 121 ? -2.920 -1.509 49.864 1.00 55.62 121 SER A CA 1
ATOM 969 C C . SER A 1 121 ? -3.446 -1.833 51.272 1.00 55.62 121 SER A C 1
ATOM 971 O O . SER A 1 121 ? -2.790 -1.490 52.257 1.00 55.62 121 SER A O 1
ATOM 973 N N . GLY A 1 122 ? -4.606 -2.494 51.359 1.00 51.00 122 GLY A N 1
ATOM 974 C CA . GLY A 1 122 ? -5.186 -3.024 52.600 1.00 51.00 122 GLY A CA 1
ATOM 975 C C . GLY A 1 122 ? -4.713 -4.434 52.921 1.00 51.00 122 GLY A C 1
ATOM 976 O O . GLY A 1 122 ? -4.732 -5.275 51.996 1.00 51.00 122 GLY A O 1
#

Sequence (122 aa):
MVRINGQKISKIEKLALSLTNWIGTPQSLLVHSLFFIGIPSLGLFGFEFRTILLAFTTWLSIEAIYLAIFIQMTVNRTSESLEEVEEDIEDIQEDIVQIQAEEIDEEDAEKALHNPSKYLSG

Secondary structure (DSSP, 8-state):
----SSS---HHHHHHHHHHHHHTSHHHHHHHHHHHHHHHHGGGGT--HHHHHHHHHHHHHHHHHHHHHHHHHHHHHHHHHHHHHHHHHHHHHHHHHHHHHTTS-HHHHHHHHH-GGGTTT-

Foldseek 3Di:
DDDDDPDDQDPVNVVLVVVLVVCPDPVVVVVVVCLVCPLCCVVVVVDDPVVSVVVSVVVVVVVVVSVVVSVVVVVVVVVVVVVVVVVVVVVVLVVQLVVVCVVPNSVVSNVCVVPVPVVVPD

pLDDT: mean 83.03, std 12.61, range [37.06, 96.75]